Protein AF-A0A969N4F5-F1 (afdb_monomer)

Solvent-accessible surface area (backbone atoms only — not comparable to full-atom values): 6824 Å² total; per-residue (Å²): 134,88,83,82,92,78,81,86,76,82,76,82,92,71,83,82,84,74,63,67,70,61,54,51,51,54,57,45,63,71,32,69,67,53,44,50,51,52,51,50,51,50,48,49,52,53,49,51,55,50,50,52,54,49,44,61,66,39,69,48,50,33,45,59,66,55,47,15,62,65,47,74,52,53,51,68,59,50,68,66,41,58,80,46,90,60,32,34,62,55,38,20,76,46,28,92,84,55,51,23,39,40,72,45,96,86,69,33,32,32,68,49,86,131

Structure (mmCIF, N/CA/C/O backbone):
data_AF-A0A969N4F5-F1
#
_entry.id   AF-A0A969N4F5-F1
#
loop_
_atom_site.group_PDB
_atom_site.id
_atom_site.type_symbol
_atom_site.label_atom_id
_atom_site.label_alt_id
_atom_site.label_comp_id
_atom_site.label_asym_id
_atom_site.label_entity_id
_atom_site.label_seq_id
_atom_site.pdbx_PDB_ins_code
_atom_site.Cartn_x
_atom_site.Cartn_y
_atom_site.Cartn_z
_atom_site.occupancy
_atom_site.B_iso_or_equiv
_atom_site.auth_seq_id
_atom_site.auth_comp_id
_atom_site.auth_asym_id
_atom_site.auth_atom_id
_atom_site.pdbx_PDB_model_num
ATOM 1 N N . MET A 1 1 ? 59.952 -56.105 -48.294 1.00 38.88 1 MET A N 1
ATOM 2 C CA . MET A 1 1 ? 60.040 -54.661 -47.987 1.00 38.88 1 MET A CA 1
ATOM 3 C C . MET A 1 1 ? 58.991 -53.991 -48.867 1.00 38.88 1 MET A C 1
ATOM 5 O O . MET A 1 1 ? 59.204 -53.978 -50.067 1.00 38.88 1 MET A O 1
ATOM 9 N N . VAL A 1 2 ? 57.718 -53.976 -48.431 1.00 43.69 2 VAL A N 1
ATOM 10 C CA . VAL A 1 2 ? 56.994 -52.852 -47.763 1.00 43.69 2 VAL A CA 1
ATOM 11 C C . VAL A 1 2 ? 57.076 -51.595 -48.650 1.00 43.69 2 VAL A C 1
ATOM 13 O O . VAL A 1 2 ? 58.180 -51.190 -48.978 1.00 43.69 2 VAL A O 1
ATOM 16 N N . GLU A 1 3 ? 56.001 -51.042 -49.220 1.00 37.16 3 GLU A N 1
ATOM 17 C CA . GLU A 1 3 ? 54.939 -50.267 -48.548 1.00 37.16 3 GLU A CA 1
ATOM 18 C C . GLU A 1 3 ? 53.825 -49.985 -49.591 1.00 37.16 3 GLU A C 1
ATOM 20 O O . GLU A 1 3 ? 54.110 -49.566 -50.709 1.00 37.16 3 GLU A O 1
ATOM 25 N N . SER A 1 4 ? 52.609 -50.491 -49.382 1.00 45.25 4 SER A N 1
ATOM 26 C CA . SER A 1 4 ? 51.427 -49.738 -48.920 1.00 45.25 4 SER A CA 1
ATOM 27 C C . SER A 1 4 ? 50.800 -48.801 -49.960 1.00 45.25 4 SER A C 1
ATOM 29 O O . SER A 1 4 ? 51.256 -47.692 -50.218 1.00 45.25 4 SER A O 1
ATOM 31 N N . ALA A 1 5 ? 49.669 -49.265 -50.493 1.00 50.75 5 ALA A N 1
ATOM 32 C CA . ALA A 1 5 ? 48.640 -48.434 -51.095 1.00 50.75 5 ALA A CA 1
ATOM 33 C C . ALA A 1 5 ? 48.128 -47.406 -50.073 1.00 50.75 5 ALA A C 1
ATOM 35 O O . ALA A 1 5 ? 47.865 -47.763 -48.925 1.00 50.75 5 ALA A O 1
ATOM 36 N N . SER A 1 6 ? 47.936 -46.158 -50.497 1.00 44.03 6 SER A N 1
ATOM 37 C CA . SER A 1 6 ? 47.203 -45.173 -49.706 1.00 44.03 6 SER A CA 1
ATOM 38 C C . SER A 1 6 ? 46.287 -44.364 -50.619 1.00 44.03 6 SER A C 1
ATOM 40 O O . SER A 1 6 ? 46.734 -43.541 -51.418 1.00 44.03 6 SER A O 1
ATOM 42 N N . SER A 1 7 ? 44.991 -44.667 -50.531 1.00 53.19 7 SER A N 1
ATOM 43 C CA . SER A 1 7 ? 43.904 -43.824 -51.027 1.00 53.19 7 SER A CA 1
ATOM 44 C C . SER A 1 7 ? 43.965 -42.452 -50.359 1.00 53.19 7 SER A C 1
ATOM 46 O O . SER A 1 7 ? 44.042 -42.399 -49.131 1.00 53.19 7 SER A O 1
ATOM 48 N N . PRO A 1 8 ? 43.779 -41.339 -51.082 1.00 46.00 8 PRO A N 1
ATOM 49 C CA . PRO A 1 8 ? 43.292 -40.132 -50.450 1.00 46.00 8 PRO A CA 1
ATOM 50 C C . PRO A 1 8 ? 41.773 -40.272 -50.306 1.00 46.00 8 PRO A C 1
ATOM 52 O O . PRO A 1 8 ? 41.001 -39.934 -51.202 1.00 46.00 8 PRO A O 1
ATOM 55 N N . ALA A 1 9 ? 41.326 -40.806 -49.171 1.00 48.84 9 ALA A N 1
ATOM 56 C CA . ALA A 1 9 ? 39.989 -40.498 -48.696 1.00 48.84 9 ALA A CA 1
ATOM 57 C C . ALA A 1 9 ? 39.982 -38.998 -48.366 1.00 48.84 9 ALA A C 1
ATOM 59 O O . ALA A 1 9 ? 40.552 -38.582 -47.358 1.00 48.84 9 ALA A O 1
ATOM 60 N N . SER A 1 10 ? 39.381 -38.182 -49.234 1.00 44.28 10 SER A N 1
ATOM 61 C CA . SER A 1 10 ? 38.981 -36.816 -48.891 1.00 44.28 10 SER A CA 1
ATOM 62 C C . SER A 1 10 ? 37.940 -36.893 -47.778 1.00 44.28 10 SER A C 1
ATOM 64 O O . SER A 1 10 ? 36.737 -36.925 -48.016 1.00 44.28 10 SER A O 1
ATOM 66 N N . PHE A 1 11 ? 38.418 -36.954 -46.542 1.00 52.66 11 PHE A N 1
ATOM 67 C CA . PHE A 1 11 ? 37.660 -36.504 -45.394 1.00 52.66 11 PHE A CA 1
ATOM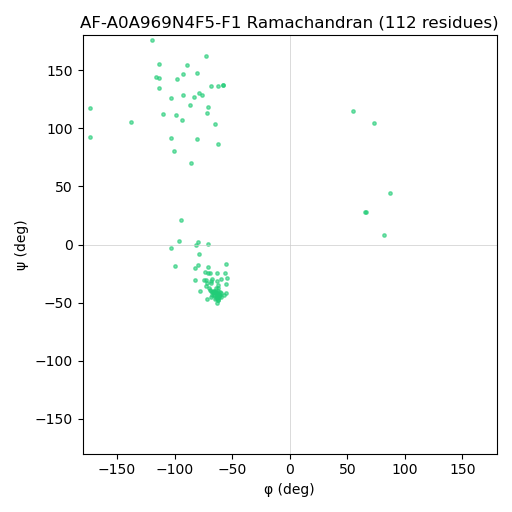 68 C C . PHE A 1 11 ? 37.617 -34.980 -45.498 1.00 52.66 11 PHE A C 1
ATOM 70 O O . PHE A 1 11 ? 38.660 -34.331 -45.546 1.00 52.66 11 PHE A O 1
ATOM 77 N N . ASN A 1 12 ? 36.415 -34.428 -45.619 1.00 59.34 12 ASN A N 1
ATOM 78 C CA . ASN A 1 12 ? 36.165 -32.994 -45.646 1.00 59.34 12 ASN A CA 1
ATOM 79 C C . ASN A 1 12 ? 35.616 -32.582 -44.268 1.00 59.34 12 ASN A C 1
ATOM 81 O O . ASN A 1 12 ? 34.407 -32.693 -44.065 1.00 59.34 12 ASN A O 1
ATOM 85 N N . PRO A 1 13 ? 36.450 -32.175 -43.290 1.00 62.44 13 PRO A N 1
ATOM 86 C CA . PRO A 1 13 ? 35.970 -31.710 -42.000 1.00 62.44 13 PRO A CA 1
ATOM 87 C C . PRO A 1 13 ? 35.975 -30.188 -41.960 1.00 62.44 13 PRO A C 1
ATOM 89 O O . PRO A 1 13 ? 36.898 -29.584 -41.429 1.00 62.44 13 PRO A O 1
ATOM 92 N N . ALA A 1 14 ? 34.958 -29.566 -42.534 1.00 47.28 14 ALA A N 1
ATOM 93 C CA . ALA A 1 14 ? 34.542 -28.227 -42.133 1.00 47.28 14 ALA A CA 1
ATOM 94 C C . ALA A 1 14 ? 33.256 -27.897 -42.882 1.00 47.28 14 ALA A C 1
ATOM 96 O O . ALA A 1 14 ? 33.294 -27.392 -44.000 1.00 47.28 14 ALA A O 1
ATOM 97 N N . SER A 1 15 ? 32.113 -28.178 -42.261 1.00 51.31 15 SER A N 1
ATOM 98 C CA . SER A 1 15 ? 30.980 -27.270 -42.416 1.00 51.31 15 SER A CA 1
ATOM 99 C C . SER A 1 15 ? 31.332 -26.013 -41.622 1.00 51.31 15 SER A C 1
ATOM 101 O O . SER A 1 15 ? 31.412 -26.110 -40.397 1.00 51.31 15 SER A O 1
ATOM 103 N N . PRO A 1 16 ? 31.553 -24.844 -42.246 1.00 53.53 16 PRO A N 1
ATOM 104 C CA . PRO A 1 16 ? 31.563 -23.587 -41.527 1.00 53.53 16 PRO A CA 1
ATOM 105 C C . PRO A 1 16 ? 30.105 -23.117 -41.443 1.00 53.53 16 PRO A C 1
ATOM 107 O O . PRO A 1 16 ? 29.706 -22.184 -42.128 1.00 53.53 16 PRO A O 1
ATOM 110 N N . GLU A 1 17 ? 29.283 -23.809 -40.654 1.00 53.88 17 GLU A N 1
ATOM 111 C CA . GLU A 1 17 ? 27.991 -23.260 -40.203 1.00 53.88 17 GLU A 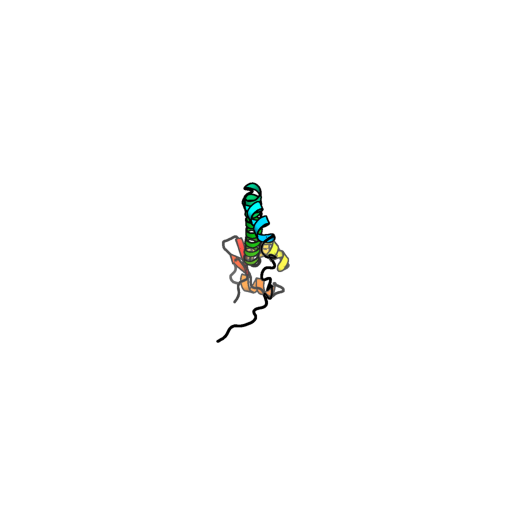CA 1
ATOM 112 C C . GLU A 1 17 ? 28.126 -22.603 -38.821 1.00 53.88 17 GLU A C 1
ATOM 114 O O . GLU A 1 17 ? 27.151 -22.417 -38.100 1.00 53.88 17 GLU A O 1
ATOM 119 N N . GLU A 1 18 ? 29.347 -22.230 -38.440 1.00 56.94 18 GLU A N 1
ATOM 120 C CA . GLU A 1 18 ? 29.594 -21.399 -37.270 1.00 56.94 18 GLU A CA 1
ATOM 121 C C . GLU A 1 18 ? 29.653 -19.921 -37.677 1.00 56.94 18 GLU A C 1
ATOM 123 O O . GLU A 1 18 ? 30.439 -19.518 -38.534 1.00 56.94 18 GLU A O 1
ATOM 128 N N . SER A 1 19 ? 28.865 -19.111 -36.966 1.00 54.38 19 SER A N 1
ATOM 129 C CA . SER A 1 19 ? 29.120 -17.686 -36.728 1.00 54.38 19 SER A CA 1
ATOM 130 C C . SER A 1 19 ? 28.627 -16.661 -37.763 1.00 54.38 19 SER A C 1
ATOM 132 O O . SER A 1 19 ? 29.300 -15.678 -38.057 1.00 54.38 19 SER A O 1
ATOM 134 N N . THR A 1 20 ? 27.397 -16.786 -38.272 1.00 53.72 20 THR A N 1
ATOM 135 C CA . THR A 1 20 ? 26.702 -15.602 -38.834 1.00 53.72 20 THR A CA 1
ATOM 136 C C . THR A 1 20 ? 26.033 -14.753 -37.743 1.00 53.72 20 THR A C 1
ATOM 138 O O . THR A 1 20 ? 25.995 -13.530 -37.861 1.00 53.72 20 THR A O 1
ATOM 141 N N . ALA A 1 21 ? 25.587 -15.371 -36.642 1.00 57.91 21 ALA A N 1
ATOM 142 C CA . ALA A 1 21 ? 24.932 -14.678 -35.528 1.00 57.91 21 ALA A CA 1
ATOM 143 C C . ALA A 1 21 ? 25.890 -13.789 -34.701 1.00 57.91 21 ALA A C 1
ATOM 145 O O . ALA A 1 21 ? 25.524 -12.676 -34.307 1.00 57.91 21 ALA A O 1
ATOM 146 N N . ASP A 1 22 ? 27.138 -14.216 -34.477 1.00 57.03 22 ASP A N 1
ATOM 147 C CA . ASP A 1 22 ? 28.101 -13.413 -33.703 1.00 57.03 22 ASP A CA 1
ATOM 148 C C . ASP A 1 22 ? 28.640 -12.216 -34.505 1.00 57.03 22 ASP A C 1
ATOM 150 O O . ASP A 1 22 ? 28.931 -11.155 -33.940 1.00 57.03 22 ASP A O 1
ATOM 154 N N . LEU A 1 23 ? 28.728 -12.342 -35.835 1.00 55.47 23 LEU A N 1
ATOM 155 C CA . LEU A 1 23 ? 29.174 -11.259 -36.716 1.00 55.47 23 LEU A CA 1
ATOM 156 C C . LEU A 1 23 ? 28.155 -10.113 -36.794 1.00 55.47 23 LEU A C 1
ATOM 158 O O . LEU A 1 23 ? 28.557 -8.946 -36.776 1.00 55.47 23 LEU A O 1
ATOM 162 N N . GLU A 1 24 ? 26.848 -10.394 -36.835 1.00 61.53 24 GLU A N 1
ATOM 163 C CA . GLU A 1 24 ? 25.822 -9.339 -36.769 1.00 61.53 24 GLU A CA 1
ATOM 164 C C . GLU A 1 24 ? 25.822 -8.628 -35.412 1.00 61.53 24 GLU A C 1
ATOM 166 O O . GLU A 1 24 ? 25.811 -7.396 -35.362 1.00 61.53 24 GLU A O 1
ATOM 171 N N . SER A 1 25 ? 25.933 -9.386 -34.318 1.00 62.75 25 SER A N 1
ATOM 172 C CA . SER A 1 25 ? 26.014 -8.853 -32.951 1.00 62.75 25 SER A CA 1
ATOM 173 C C . SER A 1 25 ? 27.187 -7.877 -32.790 1.00 62.75 25 SER A C 1
ATOM 175 O O . SER A 1 25 ? 27.032 -6.779 -32.255 1.00 62.75 25 SER A O 1
ATOM 177 N N . SER A 1 26 ? 28.350 -8.231 -33.342 1.00 63.56 26 SER A N 1
ATOM 178 C CA . SER A 1 26 ? 29.556 -7.393 -33.333 1.00 63.56 26 SER A CA 1
ATOM 179 C C . SER A 1 26 ? 29.369 -6.083 -34.114 1.00 63.56 26 SER A C 1
ATOM 181 O O . SER A 1 26 ? 29.832 -5.024 -33.693 1.00 63.56 26 SER A O 1
ATOM 183 N N . ASN A 1 27 ? 28.646 -6.124 -35.239 1.00 66.19 27 ASN A N 1
ATOM 184 C CA . ASN A 1 27 ? 28.337 -4.936 -36.043 1.00 66.19 27 ASN A CA 1
ATOM 185 C C . ASN A 1 27 ? 27.293 -4.020 -35.384 1.00 66.19 27 ASN A C 1
ATOM 187 O O . ASN A 1 27 ? 27.345 -2.803 -35.573 1.00 66.19 27 ASN A O 1
ATOM 191 N N . LEU A 1 28 ? 26.369 -4.579 -34.599 1.00 60.81 28 LEU A N 1
ATOM 192 C CA . LEU A 1 28 ? 25.403 -3.819 -33.803 1.00 60.81 28 LEU A CA 1
ATOM 193 C C . LEU A 1 28 ? 26.067 -3.135 -32.598 1.00 60.81 28 LEU A C 1
ATOM 195 O O . LEU A 1 28 ? 25.728 -1.995 -32.292 1.00 60.81 28 LEU A O 1
ATOM 199 N N . LEU A 1 29 ? 27.060 -3.777 -31.973 1.00 66.19 29 LEU A N 1
ATOM 200 C CA . LEU A 1 29 ? 27.846 -3.199 -30.871 1.00 66.19 29 LEU A CA 1
ATOM 201 C C . LEU A 1 29 ? 28.798 -2.076 -31.321 1.00 66.19 29 LEU A C 1
ATOM 203 O O . LEU A 1 29 ? 29.129 -1.197 -30.530 1.00 66.19 29 LEU A O 1
ATOM 207 N N . ASN A 1 30 ? 29.197 -2.061 -32.595 1.00 75.50 30 ASN A N 1
ATOM 208 C CA . ASN A 1 30 ? 30.015 -0.990 -33.176 1.00 75.50 30 ASN A CA 1
ATOM 209 C C . ASN A 1 30 ? 29.212 0.275 -33.530 1.00 75.50 30 ASN A C 1
ATOM 211 O O . ASN A 1 30 ? 29.806 1.293 -33.890 1.00 75.50 30 ASN A O 1
ATOM 215 N N . ARG A 1 31 ? 27.875 0.232 -33.439 1.00 79.44 31 ARG A N 1
ATOM 216 C CA . ARG A 1 31 ? 27.010 1.404 -33.616 1.00 79.44 31 ARG A CA 1
ATOM 217 C C . ARG A 1 31 ? 26.723 2.023 -32.248 1.00 79.44 31 ARG A C 1
ATOM 219 O O . ARG A 1 31 ? 25.943 1.444 -31.485 1.00 79.44 31 ARG A O 1
ATOM 226 N N . PRO A 1 32 ? 27.318 3.182 -31.915 1.00 82.75 32 PRO A N 1
ATOM 227 C CA . PRO A 1 32 ? 27.176 3.774 -30.588 1.00 82.75 32 PRO A CA 1
ATOM 228 C C . PRO A 1 32 ? 25.710 4.076 -30.244 1.00 82.75 32 PRO A C 1
ATOM 230 O O . PRO A 1 32 ? 25.319 3.971 -29.086 1.00 82.75 32 PRO A O 1
ATOM 233 N N . GLU A 1 33 ? 24.869 4.370 -31.239 1.00 86.25 33 GLU A N 1
ATOM 234 C CA . GLU A 1 33 ? 23.439 4.613 -31.047 1.00 86.25 33 GLU A CA 1
ATOM 235 C C . GLU A 1 33 ? 22.693 3.344 -30.617 1.00 86.25 33 GLU A C 1
ATOM 237 O O . GLU A 1 33 ? 21.877 3.387 -29.697 1.00 86.25 33 GLU A O 1
ATOM 242 N N . ALA A 1 34 ? 22.985 2.200 -31.244 1.00 87.38 34 ALA A N 1
ATOM 243 C CA . ALA A 1 34 ? 22.327 0.932 -30.932 1.00 87.38 34 ALA A CA 1
ATOM 244 C C . ALA A 1 34 ? 22.673 0.457 -29.515 1.00 87.38 34 ALA A C 1
ATOM 246 O O . ALA A 1 34 ? 21.788 0.021 -28.781 1.00 87.38 34 ALA A O 1
ATOM 247 N N . VAL A 1 35 ? 23.932 0.619 -29.096 1.00 88.56 35 VAL A N 1
ATOM 248 C CA . VAL A 1 35 ? 24.371 0.309 -27.728 1.00 88.56 35 VAL A CA 1
ATOM 249 C C . VAL A 1 35 ? 23.614 1.155 -26.706 1.00 88.56 35 VAL A C 1
ATOM 251 O O . VAL A 1 35 ? 23.135 0.623 -25.707 1.00 88.56 35 VAL A O 1
ATOM 254 N N . VAL A 1 36 ? 23.443 2.453 -26.968 1.00 92.00 36 VAL A N 1
ATOM 255 C CA . VAL A 1 36 ? 22.674 3.341 -26.085 1.00 92.00 36 VAL A CA 1
ATOM 256 C C . VAL A 1 36 ? 21.216 2.893 -25.991 1.00 92.00 36 VAL A C 1
ATOM 258 O O . VAL A 1 36 ? 20.686 2.813 -24.886 1.00 92.00 36 VAL A O 1
ATOM 261 N N . PHE A 1 37 ? 20.573 2.535 -27.106 1.00 93.25 37 PHE A N 1
ATOM 262 C CA . PHE A 1 37 ? 19.198 2.029 -27.071 1.00 93.25 37 PHE A CA 1
ATOM 263 C C . PHE A 1 37 ? 19.072 0.716 -26.305 1.00 93.25 37 PHE A C 1
ATOM 265 O O . PHE A 1 37 ? 18.142 0.572 -25.517 1.00 93.25 37 PHE A O 1
ATOM 272 N N . ILE A 1 38 ? 20.012 -0.214 -26.487 1.00 91.44 38 ILE A N 1
ATOM 273 C CA . ILE A 1 38 ? 20.033 -1.479 -25.746 1.00 91.44 38 ILE A CA 1
ATOM 274 C C . ILE A 1 38 ? 20.209 -1.206 -24.251 1.00 91.44 38 ILE A C 1
ATOM 276 O O . ILE A 1 38 ? 19.453 -1.743 -23.446 1.00 91.44 38 ILE A O 1
ATOM 280 N N . LEU A 1 39 ? 21.139 -0.331 -23.860 1.00 93.06 39 LEU A N 1
ATOM 281 C CA . LEU A 1 39 ? 21.346 0.034 -22.457 1.00 93.06 39 LEU A CA 1
ATOM 282 C C . LEU A 1 39 ? 20.114 0.708 -21.851 1.00 93.06 39 LEU A C 1
ATOM 284 O O . LEU A 1 39 ? 19.723 0.357 -20.743 1.00 93.06 39 LEU A O 1
ATOM 288 N N . ILE A 1 40 ? 19.475 1.629 -22.576 1.00 95.00 40 ILE A N 1
ATOM 289 C CA . ILE A 1 40 ? 18.247 2.295 -22.129 1.00 95.00 40 ILE A CA 1
ATOM 290 C C . ILE A 1 40 ? 17.109 1.285 -21.998 1.00 95.00 40 ILE A C 1
ATOM 292 O O . ILE A 1 40 ? 16.430 1.277 -20.980 1.00 95.00 40 ILE A O 1
ATOM 296 N N . ALA A 1 41 ? 16.909 0.411 -22.983 1.00 94.44 41 ALA A N 1
ATOM 297 C CA . ALA A 1 41 ? 15.875 -0.617 -22.927 1.00 94.44 41 ALA A CA 1
ATOM 298 C C . ALA A 1 41 ? 16.102 -1.570 -21.746 1.00 94.44 41 ALA A C 1
ATOM 300 O O . ALA A 1 41 ? 15.179 -1.835 -20.982 1.00 94.44 41 ALA A O 1
ATOM 301 N N . THR A 1 42 ? 17.344 -2.015 -21.541 1.00 95.00 42 THR A N 1
ATOM 302 C CA . THR A 1 42 ? 17.713 -2.871 -20.404 1.00 95.00 42 THR A CA 1
ATOM 303 C C . THR A 1 42 ? 17.495 -2.145 -19.075 1.00 95.00 42 THR A C 1
ATOM 305 O O . THR A 1 42 ? 16.958 -2.729 -18.139 1.00 95.00 42 THR A O 1
ATOM 308 N N . LEU A 1 43 ? 17.852 -0.859 -18.997 1.00 96.44 43 LEU A N 1
ATOM 309 C CA . LEU A 1 43 ? 17.620 -0.022 -17.821 1.00 96.44 43 LEU A CA 1
ATOM 310 C C . LEU A 1 43 ? 16.125 0.159 -17.541 1.00 96.44 43 LEU A C 1
ATOM 312 O O . LEU A 1 43 ? 15.732 0.107 -16.384 1.00 96.44 43 LEU A O 1
ATOM 316 N N . LEU A 1 44 ? 15.295 0.347 -18.569 1.00 95.69 44 LEU A N 1
ATOM 317 C CA . LEU A 1 44 ? 13.844 0.484 -18.426 1.00 95.69 44 LEU A CA 1
ATOM 318 C C . LEU A 1 44 ? 13.192 -0.822 -17.969 1.00 95.69 44 LEU A C 1
ATOM 320 O O . LEU A 1 44 ? 12.340 -0.781 -17.092 1.00 95.69 44 LEU A O 1
ATOM 324 N N . VAL A 1 45 ? 13.620 -1.969 -18.500 1.00 94.19 45 VAL A N 1
ATOM 325 C CA . VAL A 1 45 ? 13.156 -3.287 -18.031 1.00 94.19 45 VAL A CA 1
ATOM 326 C C . VAL A 1 45 ? 13.574 -3.514 -16.579 1.00 94.19 45 VAL A C 1
ATOM 328 O O . VAL A 1 45 ? 12.762 -3.909 -15.746 1.00 94.19 45 VAL A O 1
ATOM 331 N N . LEU A 1 46 ? 14.828 -3.213 -16.238 1.00 94.19 46 LEU A N 1
ATOM 332 C CA . LEU A 1 46 ? 15.307 -3.320 -14.863 1.00 94.19 46 LEU A CA 1
ATOM 333 C C . LEU A 1 46 ? 14.551 -2.368 -13.924 1.00 94.19 46 LEU A C 1
ATOM 335 O O . LEU A 1 46 ? 14.244 -2.717 -12.791 1.00 94.19 46 LEU A O 1
ATOM 339 N N . TRP A 1 47 ? 14.221 -1.172 -14.401 1.00 94.75 47 TRP A N 1
ATOM 340 C CA . TRP A 1 47 ? 13.426 -0.203 -13.661 1.00 94.75 47 TRP A CA 1
ATOM 341 C C . TRP A 1 47 ? 11.990 -0.684 -13.430 1.00 94.75 47 TRP A C 1
ATOM 343 O O . TRP A 1 47 ? 11.485 -0.567 -12.318 1.00 94.75 47 TRP A O 1
ATOM 353 N N . ASP A 1 48 ? 11.355 -1.257 -14.451 1.00 90.38 48 ASP A N 1
ATOM 354 C CA . ASP A 1 48 ? 10.002 -1.811 -14.365 1.00 90.38 48 ASP A CA 1
ATOM 355 C C . ASP A 1 48 ? 9.948 -2.977 -13.366 1.00 90.38 48 ASP A C 1
ATOM 357 O O . ASP A 1 48 ? 9.166 -2.947 -12.419 1.00 90.38 48 ASP A O 1
ATOM 361 N N . THR A 1 49 ? 10.891 -3.923 -13.467 1.00 87.75 49 THR A N 1
ATOM 362 C CA . THR A 1 49 ? 11.026 -5.030 -12.498 1.00 87.75 49 THR A CA 1
ATOM 363 C C . THR A 1 49 ? 11.336 -4.552 -11.074 1.00 87.75 49 THR A C 1
ATOM 365 O O . THR A 1 49 ? 10.853 -5.134 -10.105 1.00 87.75 49 THR A O 1
ATOM 368 N N . TYR A 1 50 ? 12.107 -3.472 -10.910 1.00 87.12 50 TYR A N 1
ATOM 369 C CA . TYR A 1 50 ? 12.354 -2.858 -9.603 1.00 87.12 50 TYR A CA 1
ATOM 370 C C . TYR A 1 50 ? 11.080 -2.247 -9.005 1.00 87.12 50 TYR A C 1
ATOM 372 O O . TYR A 1 50 ? 10.841 -2.392 -7.807 1.00 87.12 50 TYR A O 1
ATOM 380 N N . LEU A 1 51 ? 10.250 -1.586 -9.818 1.00 82.69 51 LEU A N 1
ATOM 381 C CA . LEU A 1 51 ? 8.965 -1.052 -9.363 1.00 82.69 51 LEU A CA 1
ATOM 382 C C . LEU A 1 51 ? 7.971 -2.162 -9.024 1.00 82.69 51 LEU A C 1
ATOM 384 O O . LEU A 1 51 ? 7.283 -2.037 -8.018 1.00 82.69 51 LEU A O 1
ATOM 388 N N . GLU A 1 52 ? 7.924 -3.239 -9.806 1.00 80.25 52 GLU A N 1
ATOM 389 C CA . GLU A 1 52 ? 7.089 -4.410 -9.517 1.00 80.25 52 GLU A CA 1
ATOM 390 C C . GLU A 1 52 ? 7.491 -5.066 -8.188 1.00 80.25 52 GLU A C 1
ATOM 392 O O . GLU A 1 52 ? 6.643 -5.320 -7.336 1.00 80.25 52 GLU A O 1
ATOM 397 N N . LEU A 1 53 ? 8.795 -5.218 -7.941 1.00 78.62 53 LEU A N 1
ATOM 398 C CA . LEU A 1 53 ? 9.311 -5.707 -6.663 1.00 78.62 53 LEU A CA 1
ATOM 399 C C . LEU A 1 53 ? 8.963 -4.766 -5.495 1.00 78.62 53 LEU A C 1
ATOM 401 O O . LEU A 1 53 ? 8.630 -5.215 -4.398 1.00 78.62 53 LEU A O 1
ATOM 405 N N . LEU A 1 54 ? 9.033 -3.449 -5.708 1.00 73.62 54 LEU A N 1
ATOM 406 C CA . LEU A 1 54 ? 8.619 -2.472 -4.700 1.00 73.62 54 LEU A CA 1
ATOM 407 C C . LEU A 1 54 ? 7.108 -2.473 -4.465 1.00 73.62 54 LEU A C 1
ATOM 409 O O . LEU A 1 54 ? 6.693 -2.226 -3.335 1.00 73.62 54 LEU A O 1
ATOM 413 N N . ASP A 1 55 ? 6.296 -2.732 -5.487 1.00 66.94 55 ASP A N 1
ATOM 414 C CA . ASP A 1 55 ? 4.847 -2.868 -5.351 1.00 66.94 55 ASP A CA 1
ATOM 415 C C . ASP A 1 55 ? 4.486 -4.168 -4.635 1.00 66.94 55 ASP A C 1
ATOM 417 O O . ASP A 1 55 ? 3.583 -4.163 -3.814 1.00 66.94 55 ASP A O 1
ATOM 421 N N . GLU A 1 56 ? 5.239 -5.255 -4.807 1.00 59.28 56 GLU A N 1
ATOM 422 C CA . GLU A 1 56 ? 5.059 -6.473 -4.012 1.00 59.28 56 GLU A CA 1
ATOM 423 C C . GLU A 1 56 ? 5.361 -6.222 -2.523 1.00 59.28 56 GLU A C 1
ATOM 425 O O . GLU A 1 56 ? 4.574 -6.595 -1.653 1.00 59.28 56 GLU A O 1
ATOM 430 N N . VAL A 1 57 ? 6.418 -5.468 -2.202 1.00 55.62 57 VAL A N 1
ATOM 431 C CA . VAL A 1 57 ? 6.684 -5.008 -0.822 1.00 55.62 57 VAL A CA 1
ATOM 432 C C . VAL A 1 57 ? 5.640 -3.971 -0.358 1.00 55.62 57 VAL A C 1
ATOM 434 O O . VAL A 1 57 ? 5.279 -3.914 0.820 1.00 55.62 57 VAL A O 1
ATOM 437 N N . GLY A 1 58 ? 5.118 -3.167 -1.285 1.00 53.34 58 GLY A N 1
ATOM 438 C CA . GLY A 1 58 ? 4.091 -2.144 -1.081 1.00 53.34 58 GLY A CA 1
ATOM 439 C C . GLY A 1 58 ? 2.662 -2.683 -0.996 1.00 53.34 58 GLY A C 1
ATOM 440 O O . GLY A 1 58 ? 1.803 -2.004 -0.433 1.00 53.34 58 GLY A O 1
ATOM 441 N N . SER A 1 59 ? 2.417 -3.910 -1.459 1.00 55.22 59 SER A N 1
ATOM 442 C CA . SER A 1 59 ? 1.117 -4.592 -1.491 1.00 55.22 59 SER A CA 1
ATOM 443 C C . SER A 1 59 ? 0.646 -4.992 -0.092 1.00 55.22 59 SER A C 1
ATOM 445 O O . SER A 1 59 ? -0.551 -5.132 0.167 1.00 55.22 59 SER A O 1
ATOM 447 N N . ALA A 1 60 ? 1.586 -5.051 0.852 1.00 64.44 60 ALA A N 1
ATOM 448 C CA . ALA A 1 60 ? 1.315 -5.106 2.275 1.00 64.44 60 ALA A CA 1
ATOM 449 C C . ALA A 1 60 ? 0.837 -3.744 2.819 1.00 64.44 60 ALA A C 1
ATOM 451 O O . ALA A 1 60 ? 0.166 -3.685 3.834 1.00 64.44 60 ALA A O 1
ATOM 452 N N . SER A 1 61 ? 1.140 -2.610 2.194 1.00 80.88 61 SER A N 1
ATOM 453 C CA . SER A 1 61 ? 0.805 -1.298 2.750 1.00 80.88 61 SER A CA 1
ATOM 454 C C . SER A 1 61 ? -0.474 -0.714 2.137 1.00 80.88 61 SER A C 1
ATOM 456 O O . SER A 1 61 ? -0.528 -0.311 0.979 1.00 80.88 61 SER A O 1
ATOM 458 N N . LEU A 1 62 ? -1.541 -0.622 2.927 1.00 85.19 62 LEU A N 1
ATOM 459 C CA . LEU A 1 62 ? -2.780 0.036 2.522 1.00 85.19 62 LEU A CA 1
ATOM 460 C C . LEU A 1 62 ? -2.840 1.468 3.048 1.00 85.19 62 LEU A C 1
ATOM 462 O O . LEU A 1 62 ? -2.485 1.765 4.186 1.00 85.19 62 LEU A O 1
ATOM 466 N N . SER A 1 63 ? -3.385 2.383 2.249 1.00 87.25 63 SER A N 1
ATOM 467 C CA . SER A 1 63 ? -3.812 3.695 2.743 1.00 87.25 63 SER A CA 1
ATOM 468 C C . SER A 1 63 ? -5.085 3.581 3.592 1.00 87.25 63 SER A C 1
ATOM 470 O O . SER A 1 63 ? -5.878 2.649 3.444 1.00 87.25 63 SER A O 1
ATOM 472 N N . ALA A 1 64 ? -5.382 4.604 4.405 1.00 88.31 64 ALA A N 1
ATOM 473 C CA . ALA A 1 64 ? -6.636 4.662 5.173 1.00 88.31 64 ALA A CA 1
ATOM 474 C C . ALA A 1 64 ? -7.893 4.516 4.292 1.00 88.31 64 ALA A C 1
ATOM 476 O O . ALA A 1 64 ? -8.926 4.056 4.765 1.00 88.31 64 ALA A O 1
ATOM 477 N N . ARG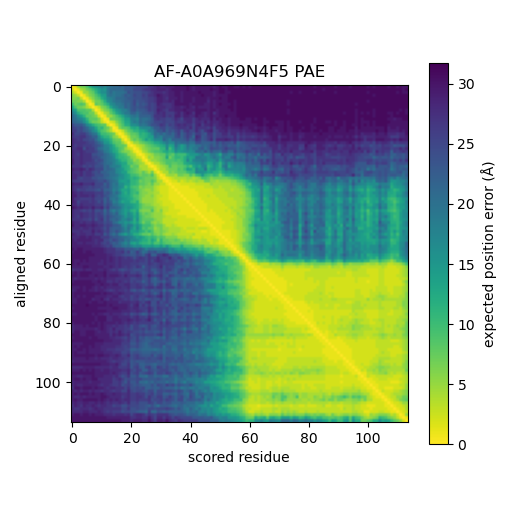 A 1 65 ? -7.827 4.938 3.017 1.00 89.00 65 ARG A N 1
ATOM 478 C CA . ARG A 1 65 ? -8.931 4.795 2.056 1.00 89.00 65 ARG A CA 1
ATOM 479 C C . ARG A 1 65 ? -9.122 3.350 1.625 1.00 89.00 65 ARG A C 1
ATOM 481 O O . ARG A 1 65 ? -10.259 2.893 1.572 1.00 89.00 65 ARG A O 1
ATOM 488 N N . GLN A 1 66 ? -8.026 2.684 1.279 1.00 89.25 66 GLN A N 1
ATOM 489 C CA . GLN A 1 66 ? -8.051 1.306 0.804 1.00 89.25 66 GLN A CA 1
ATOM 490 C C . GLN A 1 66 ? -8.446 0.367 1.942 1.00 89.25 66 GLN A C 1
ATOM 492 O O . GLN A 1 66 ? -9.367 -0.422 1.762 1.00 89.25 66 GLN A O 1
ATOM 497 N N . LEU A 1 67 ? -7.865 0.548 3.133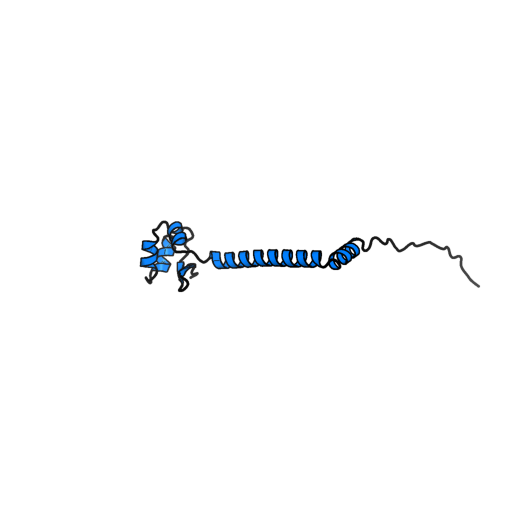 1.00 90.12 67 LEU A N 1
ATOM 498 C CA . LEU A 1 67 ? -8.230 -0.238 4.309 1.00 90.12 67 LEU A CA 1
ATOM 499 C C . LEU A 1 67 ? -9.706 -0.043 4.686 1.00 90.12 67 LEU A C 1
ATOM 501 O O . LEU A 1 67 ? -10.419 -1.011 4.915 1.00 90.12 67 LEU A O 1
ATOM 505 N N . ALA A 1 68 ? -10.207 1.197 4.671 1.00 91.19 68 ALA A N 1
ATOM 506 C CA . ALA A 1 68 ? -11.618 1.469 4.952 1.00 91.19 68 ALA A CA 1
ATOM 507 C C . ALA A 1 68 ? -12.554 0.770 3.955 1.00 91.19 68 ALA A C 1
ATOM 509 O O . ALA A 1 68 ? -13.561 0.198 4.355 1.00 91.19 68 ALA A O 1
ATOM 510 N N . ARG A 1 69 ? -12.198 0.770 2.665 1.00 90.75 69 ARG A N 1
ATOM 511 C CA . ARG A 1 69 ? -12.968 0.073 1.631 1.00 90.75 69 ARG A CA 1
ATOM 512 C C . ARG A 1 69 ? -12.946 -1.442 1.827 1.00 90.75 69 ARG A C 1
ATOM 514 O O . ARG A 1 69 ? -13.984 -2.068 1.661 1.00 90.75 69 ARG A O 1
ATOM 521 N N . ARG A 1 70 ? -11.790 -2.000 2.192 1.00 89.19 70 ARG A N 1
ATOM 522 C CA . ARG A 1 70 ? -11.599 -3.435 2.429 1.00 89.19 70 ARG A CA 1
ATOM 523 C C . ARG A 1 70 ? -12.404 -3.935 3.628 1.00 89.19 70 ARG A C 1
ATOM 525 O O . ARG A 1 70 ? -13.119 -4.916 3.506 1.00 89.19 70 ARG A O 1
ATOM 532 N N . LEU A 1 71 ? -12.345 -3.210 4.741 1.00 90.75 71 LEU A N 1
ATOM 533 C CA . LEU A 1 71 ? -13.046 -3.548 5.983 1.00 90.75 71 LEU A CA 1
ATOM 534 C C . LEU A 1 71 ? -14.533 -3.120 5.985 1.00 90.75 71 LEU A C 1
ATOM 536 O O . LEU A 1 71 ? -15.217 -3.273 6.994 1.00 90.75 71 LEU A O 1
ATOM 540 N N . GLY A 1 72 ? -15.035 -2.497 4.909 1.00 90.56 72 GLY A N 1
ATOM 541 C CA . GLY A 1 72 ? -16.418 -2.001 4.837 1.00 90.56 72 GLY A CA 1
ATOM 542 C C . GLY A 1 72 ? -16.739 -0.844 5.800 1.00 90.56 72 GLY A C 1
ATOM 543 O O . GLY A 1 72 ? -17.878 -0.684 6.231 1.00 90.56 72 GLY A O 1
ATOM 544 N N . THR A 1 73 ? -15.748 -0.026 6.160 1.00 92.31 73 THR A N 1
ATOM 545 C CA . THR A 1 73 ? -15.845 1.057 7.159 1.00 92.31 73 THR A CA 1
ATOM 546 C C . THR A 1 73 ? -15.537 2.434 6.550 1.00 92.31 73 THR A C 1
ATOM 548 O O . THR A 1 73 ? -15.221 2.582 5.370 1.00 92.31 73 THR A O 1
ATOM 551 N N . THR A 1 74 ? -15.675 3.499 7.345 1.00 92.75 74 THR A N 1
ATOM 552 C CA . THR A 1 74 ? -15.327 4.866 6.949 1.00 92.75 74 THR A CA 1
ATOM 553 C C . THR A 1 74 ? -13.894 5.218 7.348 1.00 92.75 74 THR A C 1
ATOM 555 O O . THR A 1 74 ? -13.398 4.845 8.412 1.00 92.75 74 THR A O 1
ATOM 558 N N . GLN A 1 75 ? -13.231 6.049 6.539 1.00 91.88 75 GLN A N 1
ATOM 559 C CA . GLN A 1 75 ? -11.885 6.553 6.850 1.00 91.88 75 GLN A CA 1
ATOM 560 C C . GLN A 1 75 ? -11.801 7.251 8.214 1.00 91.88 75 GLN A C 1
ATOM 562 O O . GLN A 1 75 ? -10.763 7.191 8.872 1.00 91.88 75 GLN A O 1
ATOM 567 N N . LYS A 1 76 ? -12.877 7.932 8.634 1.00 91.62 76 LYS A N 1
ATOM 568 C CA . LYS A 1 76 ? -12.945 8.626 9.925 1.00 91.62 76 LYS A CA 1
ATOM 569 C C . LYS A 1 76 ? -12.810 7.637 11.082 1.00 91.62 76 LYS A C 1
ATOM 571 O O . LYS A 1 76 ? -12.024 7.895 11.988 1.00 91.62 76 LYS A O 1
ATOM 576 N N . MET A 1 77 ? -13.510 6.504 11.004 1.00 91.75 77 MET A N 1
ATOM 577 C CA . MET A 1 77 ? -13.470 5.457 12.024 1.00 91.75 77 MET A CA 1
ATOM 578 C C . MET A 1 77 ? -12.095 4.788 12.106 1.00 91.75 77 MET A C 1
ATOM 580 O O . MET A 1 77 ? -11.570 4.588 13.199 1.00 91.75 77 MET A O 1
ATOM 584 N N . ILE A 1 78 ? -11.460 4.536 10.959 1.00 91.81 78 ILE A N 1
ATOM 585 C CA . ILE A 1 78 ? -10.084 4.023 10.929 1.00 91.81 78 ILE A CA 1
ATOM 586 C C . ILE A 1 78 ? -9.121 5.029 11.574 1.00 91.81 78 ILE A C 1
ATOM 588 O O . ILE A 1 78 ? -8.339 4.675 12.453 1.00 91.81 78 ILE A O 1
ATOM 592 N N . ARG A 1 79 ? -9.202 6.313 11.200 1.00 89.81 79 ARG A N 1
ATOM 593 C CA . ARG A 1 79 ? -8.317 7.359 11.741 1.00 89.81 79 ARG A CA 1
ATOM 594 C C . ARG A 1 79 ? -8.473 7.574 13.245 1.00 89.81 79 ARG A C 1
ATOM 596 O O . ARG A 1 79 ? -7.485 7.952 13.872 1.00 89.81 79 ARG A O 1
ATOM 603 N N . SER A 1 80 ? -9.668 7.374 13.800 1.00 90.38 80 SER A N 1
ATOM 604 C CA . SER A 1 80 ? -9.894 7.462 15.245 1.00 90.38 80 SER A CA 1
ATOM 605 C C . SER A 1 80 ? -9.409 6.217 15.983 1.00 90.38 80 SER A C 1
ATOM 607 O O . SER A 1 80 ? -8.823 6.352 17.050 1.00 90.38 80 SER A O 1
ATOM 609 N N . ARG A 1 81 ? -9.618 5.020 15.416 1.00 91.06 81 ARG A N 1
ATOM 610 C CA . ARG A 1 81 ? -9.258 3.751 16.067 1.00 9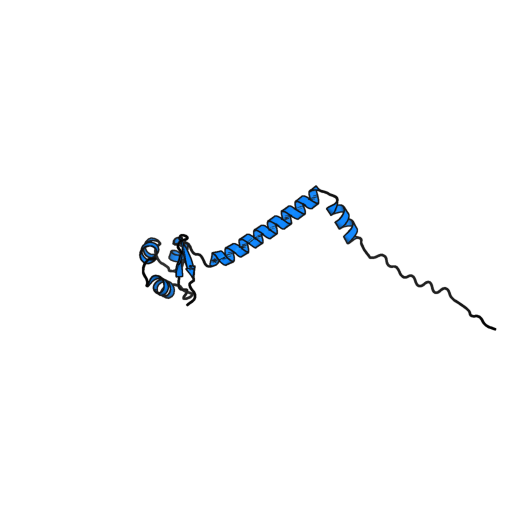1.06 81 ARG A CA 1
ATOM 611 C C . ARG A 1 81 ? -7.789 3.360 15.919 1.00 91.06 81 ARG A C 1
ATOM 613 O O . ARG A 1 81 ? -7.309 2.607 16.745 1.00 91.06 81 ARG A O 1
ATOM 620 N N . LYS A 1 82 ? -7.048 3.897 14.943 1.00 88.44 82 LYS A N 1
ATOM 621 C CA . LYS A 1 82 ? -5.645 3.509 14.665 1.00 88.44 82 LYS A CA 1
ATOM 622 C C . LYS A 1 82 ? -4.662 3.615 15.843 1.00 88.44 82 LYS A C 1
ATOM 624 O O . LYS A 1 82 ? -3.537 3.151 15.722 1.00 88.44 82 LYS A O 1
ATOM 629 N N . ARG A 1 83 ? -5.024 4.341 16.908 1.00 87.06 83 ARG A N 1
ATOM 630 C CA . ARG A 1 83 ? -4.205 4.532 18.118 1.00 87.06 83 ARG A CA 1
ATOM 631 C C . ARG A 1 83 ? -4.669 3.677 19.300 1.00 87.06 83 ARG A C 1
ATOM 633 O O . ARG A 1 83 ? -4.069 3.777 20.361 1.00 87.06 83 ARG A O 1
ATOM 640 N N . LEU A 1 84 ? -5.758 2.931 19.145 1.00 91.19 84 LEU A N 1
ATOM 641 C CA . LEU A 1 84 ? -6.245 2.030 20.177 1.00 91.19 84 LEU A CA 1
ATOM 642 C C . LEU A 1 84 ? -5.442 0.729 20.138 1.00 91.19 84 LEU A C 1
ATOM 644 O O . LEU A 1 84 ? -5.012 0.294 19.070 1.00 91.19 84 LEU A O 1
ATOM 648 N N . GLU A 1 85 ? -5.258 0.119 21.303 1.00 87.50 85 GLU A N 1
ATOM 649 C CA . GLU A 1 85 ? -4.511 -1.135 21.450 1.00 87.50 85 GLU A CA 1
ATOM 650 C C . GLU A 1 85 ? -5.236 -2.315 20.778 1.00 87.50 85 GLU A C 1
ATOM 652 O O . GLU A 1 85 ? -4.587 -3.202 20.232 1.00 87.50 85 GLU A O 1
ATOM 657 N N . ASP A 1 86 ? -6.572 -2.271 20.706 1.00 91.50 86 ASP A N 1
ATOM 658 C CA . ASP A 1 86 ? -7.422 -3.281 20.056 1.00 91.50 8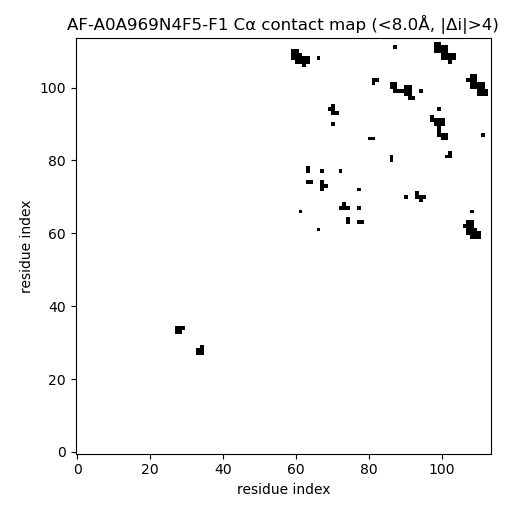6 ASP A CA 1
ATOM 659 C C . ASP A 1 86 ? -7.479 -3.148 18.525 1.00 91.50 86 ASP A C 1
ATOM 661 O O . ASP A 1 86 ? -8.209 -3.888 17.868 1.00 91.50 86 ASP A O 1
ATOM 665 N N . PHE A 1 87 ? -6.757 -2.198 17.917 1.00 91.56 87 PHE A N 1
ATOM 666 C CA . PHE A 1 87 ? -6.885 -1.917 16.483 1.00 91.56 87 PHE A CA 1
ATOM 667 C C . PHE A 1 87 ? -6.556 -3.135 15.608 1.00 91.56 87 PHE A C 1
ATOM 669 O O . PHE A 1 87 ? -7.265 -3.409 14.638 1.00 91.56 87 PHE A O 1
ATOM 676 N N . SER A 1 88 ? -5.509 -3.874 15.970 1.00 90.19 88 SER A N 1
ATOM 677 C CA . SER A 1 88 ? -5.068 -5.065 15.241 1.00 90.19 88 SER A CA 1
ATOM 678 C C . SER A 1 88 ? -6.142 -6.163 15.253 1.00 90.19 88 SER A C 1
ATOM 680 O O . SER A 1 88 ? -6.584 -6.614 14.196 1.00 90.19 88 SER A O 1
ATOM 682 N N . GLU A 1 89 ? -6.675 -6.497 16.432 1.00 91.81 89 GLU A N 1
ATOM 683 C CA . GLU A 1 89 ? -7.769 -7.467 16.578 1.00 91.81 89 GLU A CA 1
ATOM 684 C C . GLU A 1 89 ? -9.048 -6.993 15.880 1.00 91.81 89 GLU A C 1
ATOM 686 O O . GLU A 1 89 ? -9.692 -7.743 15.148 1.00 91.81 89 GLU A O 1
ATOM 691 N N . TRP A 1 90 ? -9.400 -5.719 16.044 1.00 92.94 90 TRP A N 1
ATOM 692 C CA . TRP A 1 90 ? -10.580 -5.139 15.416 1.00 92.94 90 TRP A CA 1
ATOM 693 C C . TRP A 1 90 ? -10.517 -5.231 13.888 1.00 92.94 90 TRP A C 1
ATOM 695 O O . TRP A 1 90 ? -11.496 -5.623 13.253 1.00 92.94 90 TRP A O 1
ATOM 705 N N . THR A 1 91 ? -9.371 -4.908 13.285 1.00 93.00 91 THR A N 1
ATOM 706 C CA . THR A 1 91 ? -9.207 -5.038 11.831 1.00 93.00 91 THR A CA 1
ATOM 707 C C . THR A 1 91 ? -9.259 -6.496 11.381 1.00 93.00 91 THR A C 1
ATOM 709 O O . THR A 1 91 ? -9.968 -6.776 10.419 1.00 93.00 91 THR A O 1
ATOM 712 N N . LYS A 1 92 ? -8.652 -7.426 12.130 1.00 92.31 92 LYS A N 1
ATOM 713 C CA . LYS A 1 92 ? -8.722 -8.879 11.887 1.00 92.31 92 LYS A CA 1
ATOM 714 C C . LYS A 1 92 ? -10.159 -9.403 11.835 1.00 92.31 92 LYS A C 1
ATOM 716 O O . LYS A 1 92 ? -10.483 -10.199 10.964 1.00 92.31 92 LYS A O 1
ATOM 721 N N . THR A 1 93 ? -11.035 -8.934 12.731 1.00 92.62 93 THR A N 1
ATOM 722 C CA . THR A 1 93 ? -12.450 -9.366 12.762 1.00 92.62 93 THR A CA 1
ATOM 723 C C . THR A 1 93 ? -13.283 -8.878 11.576 1.00 92.62 93 THR A C 1
ATOM 725 O O . THR A 1 93 ? -14.311 -9.476 11.265 1.00 92.62 93 THR A O 1
ATOM 728 N N . LEU A 1 94 ? -12.872 -7.780 10.939 1.00 90.44 94 LEU A N 1
ATOM 729 C CA . LEU A 1 94 ? -13.586 -7.166 9.818 1.00 90.44 94 LEU A CA 1
ATOM 730 C C . LEU A 1 94 ? -12.986 -7.535 8.461 1.00 90.44 94 LEU A C 1
ATOM 732 O O . LEU A 1 94 ? -13.635 -7.344 7.433 1.00 90.44 94 LEU A O 1
ATOM 736 N N . ASP A 1 95 ? -11.741 -8.001 8.443 1.00 89.88 95 ASP A N 1
ATOM 737 C CA . ASP A 1 95 ? -11.045 -8.348 7.218 1.00 89.88 95 ASP A CA 1
ATOM 738 C C . ASP A 1 95 ? -11.555 -9.693 6.676 1.00 89.88 95 ASP A C 1
ATOM 740 O O . ASP A 1 95 ? -11.571 -10.677 7.416 1.00 89.88 95 ASP A O 1
ATOM 744 N N . PRO A 1 96 ? -11.948 -9.779 5.392 1.00 85.50 96 PRO A N 1
ATOM 745 C CA . PRO A 1 96 ? -12.453 -11.025 4.813 1.00 85.50 96 PRO A CA 1
ATOM 746 C C . PRO A 1 96 ? -11.407 -12.149 4.788 1.00 85.50 96 PRO A C 1
ATOM 748 O O . PRO A 1 96 ? -11.779 -13.317 4.800 1.00 85.50 96 PRO A O 1
ATOM 751 N N . GLU A 1 97 ? -10.117 -11.804 4.792 1.00 85.81 97 GLU A N 1
ATOM 752 C CA . GLU A 1 97 ? -9.007 -12.764 4.822 1.00 85.81 97 GLU A CA 1
ATOM 753 C C . GLU A 1 97 ? -8.486 -12.997 6.253 1.00 85.81 97 GLU A C 1
ATOM 755 O O . GLU A 1 97 ? -7.496 -13.696 6.449 1.00 85.81 97 GLU A O 1
ATOM 760 N N . GLY A 1 98 ? -9.110 -12.384 7.268 1.00 85.19 98 GLY A N 1
ATOM 761 C CA . GLY A 1 98 ? -8.664 -12.486 8.659 1.00 85.19 98 GLY A CA 1
ATOM 762 C C . GLY A 1 98 ? -7.290 -11.858 8.911 1.00 85.19 98 GLY A C 1
ATOM 763 O O . GLY A 1 98 ? -6.566 -12.302 9.801 1.00 85.19 98 GLY A O 1
ATOM 764 N N . ILE A 1 99 ? -6.908 -10.846 8.126 1.00 88.75 99 ILE A N 1
ATOM 765 C CA . ILE A 1 99 ? -5.625 -10.151 8.265 1.00 88.75 99 ILE A CA 1
ATOM 766 C C . ILE A 1 99 ? -5.722 -9.083 9.357 1.00 88.75 99 ILE A C 1
ATOM 768 O O . ILE A 1 99 ? -6.577 -8.196 9.314 1.00 88.75 99 ILE A O 1
ATOM 772 N N . ALA A 1 100 ? -4.798 -9.142 10.312 1.00 91.62 100 ALA A N 1
ATOM 773 C CA . ALA A 1 100 ? -4.580 -8.096 11.299 1.00 91.62 100 ALA A CA 1
ATOM 774 C C . ALA A 1 100 ? -3.771 -6.943 10.690 1.00 91.62 100 ALA A C 1
ATOM 776 O O . ALA A 1 100 ? -2.726 -7.167 10.083 1.00 91.62 100 ALA A O 1
ATOM 777 N N . TRP A 1 101 ? -4.232 -5.705 10.861 1.00 90.88 101 TRP A N 1
ATOM 778 C CA . TRP A 1 101 ? -3.580 -4.515 10.316 1.00 90.88 101 TRP A CA 1
ATOM 779 C C . TRP A 1 101 ? -3.025 -3.628 11.429 1.00 90.88 101 TRP A C 1
ATOM 781 O O . TRP A 1 101 ? -3.721 -3.293 12.386 1.00 90.88 101 TRP A O 1
ATOM 791 N N . ALA A 1 102 ? -1.794 -3.155 11.253 1.00 90.31 102 ALA A N 1
ATOM 792 C CA . ALA A 1 102 ? -1.137 -2.208 12.144 1.00 90.31 102 ALA A CA 1
ATOM 793 C C . ALA A 1 102 ? -0.914 -0.866 11.443 1.00 90.31 102 ALA A C 1
ATOM 795 O O . ALA A 1 102 ? -0.611 -0.806 10.253 1.00 90.31 102 ALA A O 1
ATOM 796 N N . TYR A 1 103 ? -1.057 0.236 12.178 1.00 90.62 103 TYR A N 1
ATOM 797 C CA . TYR A 1 103 ? -0.748 1.565 11.656 1.00 90.62 103 TYR A CA 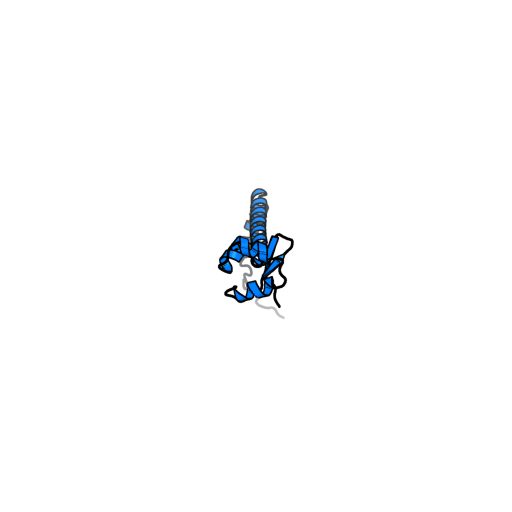1
ATOM 798 C C . TYR A 1 103 ? 0.731 1.890 11.856 1.00 90.62 103 TYR A C 1
ATOM 800 O O . TYR A 1 103 ? 1.214 1.965 12.985 1.00 90.62 103 TYR A O 1
ATOM 808 N N . THR A 1 104 ? 1.439 2.145 10.761 1.00 87.25 104 THR A N 1
ATOM 809 C CA . THR A 1 104 ? 2.857 2.512 10.804 1.00 87.25 104 THR A CA 1
ATOM 810 C C . THR A 1 104 ? 3.045 4.031 10.936 1.00 87.25 104 THR A C 1
ATOM 812 O O . THR A 1 104 ? 2.201 4.818 10.480 1.00 87.25 104 THR A O 1
ATOM 815 N N . PRO A 1 105 ? 4.182 4.494 11.493 1.00 81.19 105 PRO A N 1
ATOM 816 C CA . PRO A 1 105 ? 4.533 5.916 11.528 1.00 81.19 105 PRO A CA 1
ATOM 817 C C . PRO A 1 105 ? 4.565 6.583 10.143 1.00 81.19 105 PRO A C 1
ATOM 819 O O . PRO A 1 105 ? 4.332 7.785 10.046 1.00 81.19 105 PRO A O 1
ATOM 822 N N . GLY A 1 106 ? 4.773 5.802 9.074 1.00 80.00 106 GLY A N 1
ATOM 823 C CA . GLY A 1 106 ? 4.753 6.255 7.679 1.00 80.00 106 GLY A CA 1
ATOM 824 C C . GLY A 1 106 ? 3.366 6.620 7.137 1.00 80.00 106 GLY A C 1
ATOM 825 O O . GLY A 1 106 ? 3.244 7.002 5.978 1.00 80.00 106 GLY A O 1
ATOM 826 N N . GLY A 1 107 ? 2.304 6.518 7.945 1.00 83.81 107 GLY A N 1
ATOM 827 C CA . GLY A 1 107 ? 0.948 6.883 7.527 1.00 83.81 107 GLY A CA 1
ATOM 828 C C . GLY A 1 107 ? 0.219 5.802 6.727 1.00 83.81 107 GLY A C 1
ATOM 829 O O . GLY A 1 107 ? -0.888 6.051 6.239 1.00 83.81 107 GLY A O 1
ATOM 830 N N . VAL A 1 108 ? 0.810 4.611 6.635 1.00 87.06 108 VAL A N 1
ATOM 831 C CA . VAL A 1 108 ? 0.272 3.439 5.937 1.00 87.06 108 VAL A CA 1
ATOM 832 C C . VAL A 1 108 ? -0.056 2.321 6.925 1.00 87.06 108 VAL A C 1
ATOM 834 O O . VAL A 1 108 ? 0.488 2.278 8.031 1.00 87.06 108 VAL A O 1
ATOM 837 N N . TYR A 1 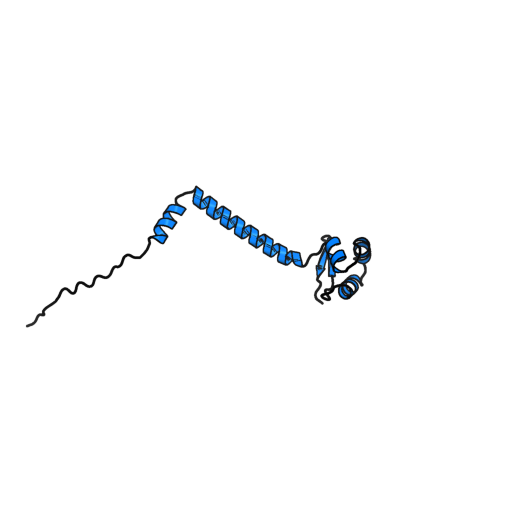109 ? -0.974 1.441 6.539 1.00 89.50 109 TYR A N 1
ATOM 838 C CA . TYR A 1 109 ? -1.388 0.282 7.322 1.00 89.50 109 TYR A CA 1
ATOM 839 C C . TYR A 1 109 ? -0.746 -0.967 6.744 1.00 89.50 109 TYR A C 1
ATOM 841 O O . TYR A 1 109 ? -0.912 -1.208 5.557 1.00 89.50 109 TYR A O 1
ATOM 849 N N . THR A 1 110 ? -0.050 -1.746 7.559 1.00 90.00 110 THR A N 1
ATOM 850 C CA . THR A 1 110 ? 0.633 -2.971 7.125 1.00 90.00 110 THR A CA 1
ATOM 851 C C . THR A 1 110 ? 0.029 -4.196 7.807 1.00 90.00 110 THR A C 1
ATOM 853 O O . THR A 1 110 ? -0.354 -4.081 8.976 1.00 90.00 110 THR A O 1
ATOM 856 N N . PRO A 1 111 ? -0.063 -5.357 7.136 1.00 89.44 111 PRO A N 1
ATOM 857 C CA . PRO A 1 111 ? -0.453 -6.603 7.756 1.00 89.44 111 PRO A CA 1
ATOM 858 C C . PRO A 1 111 ? 0.575 -6.958 8.823 1.00 89.44 111 PRO A C 1
ATOM 860 O O . PRO A 1 111 ? 1.783 -6.834 8.612 1.00 89.44 111 PRO A O 1
ATOM 863 N N . GLN A 1 112 ? 0.086 -7.386 9.974 1.00 82.81 112 GLN A N 1
ATOM 864 C CA . GLN A 1 112 ? 0.903 -7.889 11.060 1.00 82.81 112 GLN A CA 1
ATOM 865 C C . GLN A 1 112 ? 0.654 -9.399 11.170 1.00 82.81 112 GLN A C 1
ATOM 867 O O . GLN A 1 112 ? -0.465 -9.791 11.504 1.00 82.81 112 GLN A O 1
ATOM 872 N N . PRO A 1 113 ? 1.644 -10.253 10.856 1.00 66.06 113 PRO A N 1
ATOM 873 C CA . PRO A 1 113 ? 1.568 -11.662 11.217 1.00 66.06 113 PRO A CA 1
ATOM 874 C C . PRO A 1 113 ? 1.664 -11.784 12.745 1.00 66.06 113 PRO A C 1
ATOM 876 O O . PRO A 1 113 ? 2.462 -11.075 13.366 1.00 66.06 113 PRO A O 1
ATOM 879 N N . GLU A 1 114 ? 0.818 -12.628 13.340 1.00 58.69 114 GLU A N 1
ATOM 880 C CA . GLU A 1 114 ? 0.932 -13.022 14.757 1.00 58.69 114 GLU A CA 1
ATOM 881 C C . GLU A 1 114 ? 2.133 -13.938 15.000 1.00 58.69 114 GLU A C 1
ATOM 883 O O . GLU A 1 114 ? 2.417 -14.789 14.124 1.00 58.69 114 GLU A O 1
#

Secondary structure (DSSP, 8-state):
-----------------S-SHHHHHHHHHT-HHHHHHHHHHHHHHHHHHHHHHHHHHHTT-B-HHHHHHHTT--HHHHHHHTTSTTHHHHHHHH-TT---EEE-TTS-EEE---

Sequence (114 aa):
MVESASSPASFNPASPEESTADLESSNLLNRPEAVVFILIATLLVLWDTYLELLDEVGSASLSARQLARRLGTTQKMIRSRKRLEDFSEWTKTLDPEGIAWAYTPGGVYTPQPE

Radius of gyration: 33.04 Å; Cα contacts (8 Å, |Δi|>4): 79; chains: 1; bounding box: 76×63×72 Å

pLDDT: 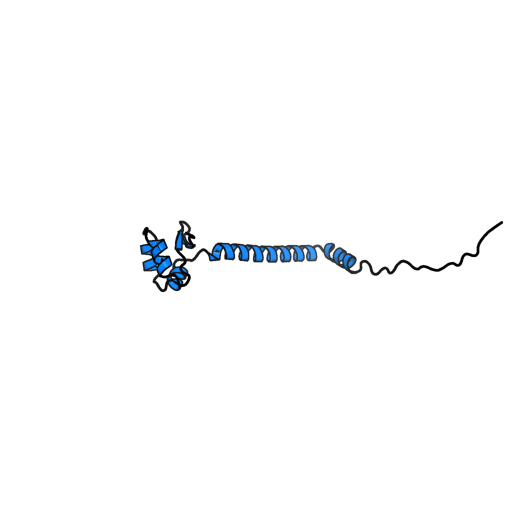mean 77.85, std 16.98, range [37.16, 96.44]

Foldseek 3Di:
DDDDDDDPPPPPPDPPPPDPVVVVVVVLVVPPVSVVVVVVVVVVVVVVVVVVVVVVVVVQWAALVRLCVQLVHDSVVCVVCLPPPCQQVVSLVSHPVSFGWHQDPVRTIGTDDD

Mean predicted aligned error: 16.42 Å

Nearest PDB structures (foldseek):
  2zhh-assembly1_A-2  TM=5.957E-01  e=2.387E+00  Escherichia coli K-12